Protein AF-A0A527ZAR0-F1 (afdb_monomer)

pLDDT: mean 84.67, std 12.94, range [47.06, 98.5]

Solvent-accessible surface area (backbone atoms only — not comparable to full-atom values): 4810 Å² total; per-residue (Å²): 137,90,82,78,82,84,78,71,81,76,73,81,80,77,79,71,80,79,72,76,63,82,52,63,80,53,46,62,58,52,53,47,43,44,65,72,49,49,49,52,48,53,51,52,56,56,49,46,35,33,46,100,88,65,49,83,46,58,63,59,58,56,53,63,71,35,67,78,58,57,58,73,79,112

Structure (mmCIF, N/CA/C/O backbone):
data_AF-A0A527ZAR0-F1
#
_entry.id   AF-A0A527ZAR0-F1
#
loop_
_atom_site.group_PDB
_atom_site.id
_atom_site.type_symbol
_atom_site.label_atom_id
_atom_site.label_alt_id
_atom_site.label_comp_id
_atom_site.label_asym_id
_atom_site.label_entity_id
_atom_site.label_seq_id
_atom_site.pdbx_PDB_ins_code
_atom_site.Cartn_x
_atom_site.Cartn_y
_atom_site.Cartn_z
_atom_site.occupancy
_atom_site.B_iso_or_equiv
_atom_site.auth_seq_id
_atom_site.auth_comp_id
_atom_site.auth_asym_id
_atom_site.auth_atom_id
_atom_site.pdbx_PDB_model_num
ATOM 1 N N . MET A 1 1 ? 56.596 -35.773 -43.472 1.00 47.06 1 MET A N 1
ATOM 2 C CA . MET A 1 1 ? 56.775 -34.325 -43.707 1.00 47.06 1 MET A CA 1
ATOM 3 C C . MET A 1 1 ? 55.620 -33.599 -43.041 1.00 47.06 1 MET A C 1
ATOM 5 O O . MET A 1 1 ? 54.491 -33.735 -43.489 1.00 47.06 1 MET A O 1
ATOM 9 N N . SER A 1 2 ? 55.892 -32.932 -41.924 1.00 51.44 2 SER A N 1
ATOM 10 C CA . SER A 1 2 ? 54.9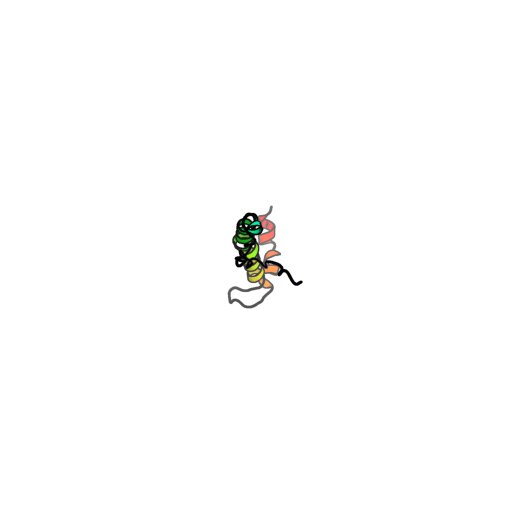10 -32.197 -41.122 1.00 51.44 2 SER A CA 1
ATOM 11 C C . SER A 1 2 ? 54.752 -30.777 -41.674 1.00 51.44 2 SER A C 1
ATOM 13 O O . SER A 1 2 ? 55.750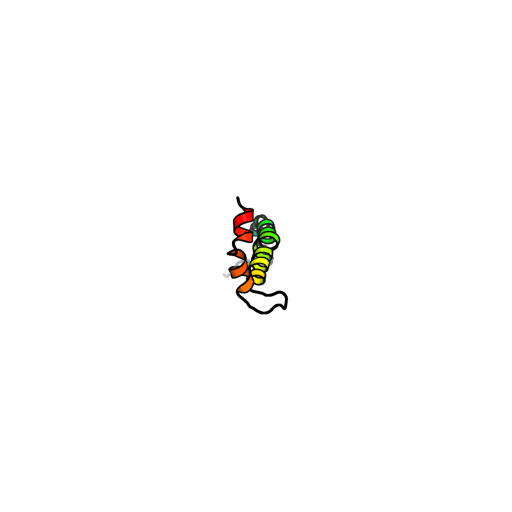 -30.072 -41.783 1.00 51.44 2 SER A O 1
ATOM 15 N N . GLN A 1 3 ? 53.530 -30.347 -42.000 1.00 59.94 3 GLN A N 1
ATOM 16 C CA . GLN A 1 3 ? 53.197 -28.930 -42.202 1.00 59.94 3 GLN A CA 1
ATOM 17 C C . GLN A 1 3 ? 51.978 -28.559 -41.348 1.00 59.94 3 GLN A C 1
ATOM 19 O O . GLN A 1 3 ? 50.822 -28.730 -41.714 1.00 59.94 3 GLN A O 1
ATOM 24 N N . THR A 1 4 ? 52.335 -28.163 -40.129 1.00 51.00 4 THR A N 1
ATOM 25 C CA . THR A 1 4 ? 51.812 -27.104 -39.260 1.00 51.00 4 THR A CA 1
ATOM 26 C C . THR A 1 4 ? 50.482 -26.453 -39.661 1.00 51.00 4 THR A C 1
ATOM 28 O O . THR A 1 4 ? 50.424 -25.576 -40.521 1.00 51.00 4 THR A O 1
ATOM 31 N N . ALA A 1 5 ? 49.418 -26.809 -38.940 1.00 62.81 5 ALA A N 1
ATOM 32 C CA . ALA A 1 5 ? 48.193 -26.025 -38.877 1.00 62.81 5 ALA A CA 1
ATOM 33 C C . ALA A 1 5 ? 48.506 -24.623 -38.320 1.00 62.81 5 ALA A C 1
ATOM 35 O O . ALA A 1 5 ? 48.985 -24.480 -37.194 1.00 62.81 5 ALA A O 1
ATOM 36 N N . SER A 1 6 ? 48.246 -23.583 -39.113 1.00 70.19 6 SER A N 1
ATOM 37 C CA . SER A 1 6 ? 48.300 -22.189 -38.667 1.00 70.19 6 SER A CA 1
ATOM 38 C C . SER A 1 6 ? 47.102 -21.919 -37.752 1.00 70.19 6 SER A C 1
ATOM 40 O O . SER A 1 6 ? 46.014 -21.565 -38.208 1.00 70.19 6 SER A O 1
ATOM 42 N N . VAL A 1 7 ? 47.283 -22.132 -36.446 1.00 65.75 7 VAL A N 1
ATOM 43 C CA . VAL A 1 7 ? 46.355 -21.635 -35.426 1.00 65.75 7 VAL A CA 1
ATOM 44 C C . VAL A 1 7 ? 46.512 -20.118 -35.399 1.00 65.75 7 VAL A C 1
ATOM 46 O O . VAL A 1 7 ? 47.488 -19.587 -34.870 1.00 65.75 7 VAL A O 1
ATOM 49 N N . ARG A 1 8 ? 45.572 -19.405 -36.024 1.00 72.25 8 ARG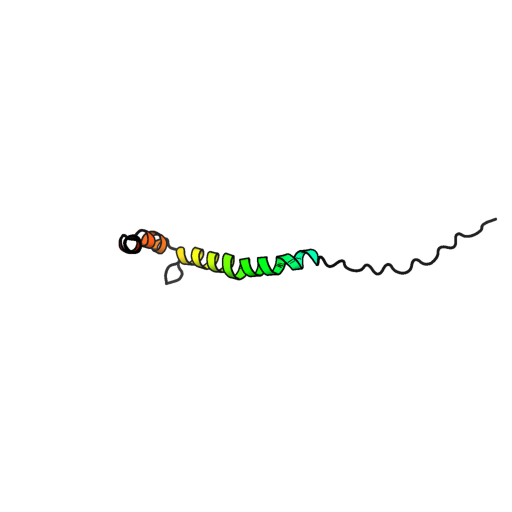 A N 1
ATOM 50 C CA . ARG A 1 8 ? 45.463 -17.953 -35.862 1.00 72.25 8 ARG A CA 1
ATOM 51 C C . ARG A 1 8 ? 45.108 -17.686 -34.396 1.00 72.25 8 ARG A C 1
ATOM 53 O O . ARG A 1 8 ? 44.182 -18.334 -33.905 1.00 72.25 8 ARG A O 1
ATOM 60 N N . PRO A 1 9 ? 45.795 -16.770 -33.693 1.00 66.19 9 PRO A N 1
ATOM 61 C CA . PRO A 1 9 ? 45.394 -16.382 -32.350 1.00 66.19 9 PRO A CA 1
ATOM 62 C C . PRO A 1 9 ? 43.935 -15.926 -32.399 1.00 66.19 9 PRO A C 1
ATOM 64 O O . PRO A 1 9 ? 43.598 -15.004 -33.145 1.00 66.19 9 PRO A O 1
ATOM 67 N N . GLY A 1 10 ? 43.062 -16.610 -31.660 1.00 65.88 10 GLY A N 1
ATOM 68 C CA . GLY A 1 10 ? 41.695 -16.154 -31.464 1.00 65.88 10 GLY A CA 1
ATOM 69 C C . GLY A 1 10 ? 41.760 -14.788 -30.799 1.00 65.88 10 GLY A C 1
ATOM 70 O O . GLY A 1 10 ? 42.288 -14.669 -29.694 1.00 65.88 10 GLY A O 1
ATOM 71 N N . ALA A 1 11 ? 41.291 -13.750 -31.492 1.00 71.38 11 ALA A N 1
ATOM 72 C CA . ALA A 1 11 ? 41.074 -12.454 -30.870 1.00 71.38 11 ALA A CA 1
ATOM 73 C C . ALA A 1 11 ? 40.220 -12.670 -29.607 1.00 71.38 11 ALA A C 1
ATOM 75 O O . ALA A 1 11 ? 39.293 -13.484 -29.660 1.00 71.38 11 ALA A O 1
ATOM 76 N N . PRO A 1 12 ? 40.523 -12.006 -28.479 1.00 68.75 12 PRO A N 1
ATOM 77 C CA . PRO A 1 12 ? 39.743 -12.186 -27.265 1.00 68.75 12 PRO A CA 1
ATOM 78 C C . PRO A 1 12 ? 38.276 -11.875 -27.575 1.00 68.75 12 PRO A C 1
ATOM 80 O O . PRO A 1 12 ? 37.947 -10.760 -27.986 1.00 68.75 12 PRO A O 1
ATOM 83 N N . GLU A 1 13 ? 37.394 -12.866 -27.410 1.00 69.50 13 GLU A N 1
ATOM 84 C CA . GLU A 1 13 ? 35.956 -12.623 -27.385 1.00 69.50 13 GLU A CA 1
ATOM 85 C C . GLU A 1 13 ? 35.695 -11.714 -26.188 1.00 69.50 13 GLU A C 1
ATOM 87 O O . GLU A 1 13 ? 35.665 -12.148 -25.035 1.00 69.50 13 GLU A O 1
ATOM 92 N N . ILE A 1 14 ? 35.548 -10.418 -26.454 1.00 72.06 14 ILE A N 1
ATOM 93 C CA . ILE A 1 14 ? 35.023 -9.489 -25.466 1.00 72.06 14 ILE A CA 1
ATOM 94 C C . ILE A 1 14 ? 33.585 -9.936 -25.222 1.00 72.06 14 ILE A C 1
ATOM 96 O O . ILE A 1 14 ? 32.681 -9.628 -26.004 1.00 72.06 14 ILE A O 1
ATOM 100 N N . SER A 1 15 ? 33.395 -10.717 -24.160 1.00 73.75 15 SER A N 1
ATOM 101 C CA . SER A 1 15 ? 32.090 -11.173 -23.709 1.00 73.75 15 SER A CA 1
ATOM 102 C C . SER A 1 15 ? 31.279 -9.941 -23.319 1.00 73.75 15 SER A C 1
ATOM 104 O O . SER A 1 15 ? 31.428 -9.371 -22.238 1.00 73.75 15 SER A O 1
ATOM 106 N N . ARG A 1 16 ? 30.479 -9.444 -24.266 1.00 75.44 16 ARG A N 1
ATOM 107 C CA . ARG A 1 16 ? 29.593 -8.307 -24.038 1.00 75.44 16 ARG A CA 1
ATOM 108 C C . ARG A 1 16 ? 28.499 -8.790 -23.104 1.00 75.44 16 ARG A C 1
ATOM 110 O O . ARG A 1 16 ? 27.649 -9.574 -23.524 1.00 75.44 16 ARG A O 1
ATOM 117 N N . LEU A 1 17 ? 28.523 -8.324 -21.854 1.00 77.38 17 LEU A N 1
ATOM 118 C CA . LEU A 1 17 ? 27.419 -8.520 -20.920 1.00 77.38 17 LEU A CA 1
ATOM 119 C C . LEU A 1 17 ? 26.125 -8.096 -21.620 1.00 77.38 17 LEU A C 1
ATOM 121 O O . LEU A 1 17 ? 25.901 -6.920 -21.912 1.00 77.38 17 LEU A O 1
ATOM 125 N N . ARG A 1 18 ? 25.282 -9.079 -21.930 1.00 76.75 18 ARG A N 1
ATOM 126 C CA . ARG A 1 18 ? 23.957 -8.846 -22.490 1.00 76.75 18 ARG A CA 1
ATOM 127 C C . ARG A 1 18 ? 23.068 -8.375 -21.350 1.00 76.75 18 ARG A C 1
ATOM 129 O O . ARG A 1 18 ? 22.517 -9.195 -20.623 1.00 76.75 18 ARG A O 1
ATOM 136 N N . LEU A 1 19 ? 22.961 -7.059 -21.168 1.00 78.62 19 LEU A N 1
ATOM 137 C CA . LEU A 1 19 ? 22.002 -6.516 -20.214 1.00 78.62 19 LEU A CA 1
ATOM 138 C C . LEU A 1 19 ? 20.575 -6.901 -20.654 1.00 78.62 19 LEU A C 1
ATOM 140 O O . LEU A 1 19 ? 20.236 -6.720 -21.828 1.00 78.62 19 LEU A O 1
ATOM 144 N N . PRO A 1 20 ? 19.723 -7.390 -19.736 1.00 78.69 20 PRO A N 1
ATOM 145 C CA . PRO A 1 20 ? 18.345 -7.770 -20.027 1.00 78.69 20 PRO A CA 1
ATOM 146 C C . PRO A 1 20 ? 17.440 -6.532 -20.175 1.00 78.69 20 PRO A C 1
ATOM 148 O O . PRO A 1 20 ? 16.496 -6.323 -19.415 1.00 78.69 20 PRO A O 1
ATOM 151 N N . LEU A 1 21 ? 17.705 -5.699 -21.188 1.00 83.81 21 LEU A N 1
ATOM 152 C CA . LEU A 1 21 ? 16.950 -4.469 -21.478 1.00 83.81 21 LEU A CA 1
ATOM 153 C C . LEU A 1 21 ? 15.469 -4.720 -21.805 1.00 83.81 21 LEU A C 1
ATOM 155 O O . LEU A 1 21 ? 14.664 -3.797 -21.740 1.00 83.81 21 LEU A O 1
ATOM 159 N N . HIS A 1 22 ? 15.088 -5.960 -22.113 1.00 83.50 22 HIS A N 1
ATOM 160 C CA . HIS A 1 22 ? 13.703 -6.347 -22.386 1.00 83.50 22 HIS A CA 1
ATOM 161 C C . HIS A 1 22 ? 12.742 -6.076 -21.215 1.00 83.50 22 HIS A C 1
ATOM 163 O O . HIS A 1 22 ? 11.570 -5.798 -21.448 1.00 83.50 22 HIS A O 1
ATOM 169 N N . TRP A 1 23 ? 13.220 -6.085 -19.966 1.00 85.94 23 TRP A N 1
ATOM 170 C CA . TRP 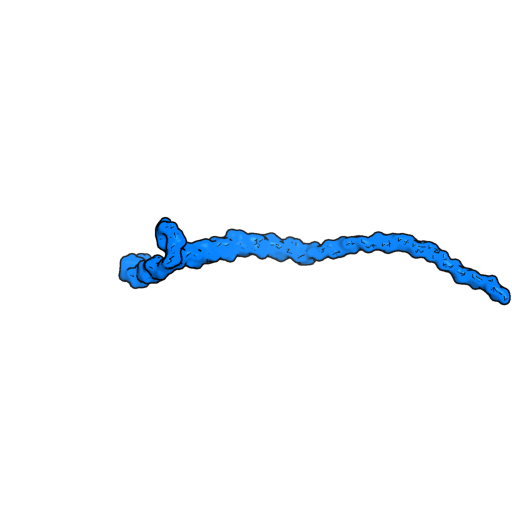A 1 23 ? 12.386 -5.767 -18.798 1.00 85.94 23 TRP A CA 1
ATOM 171 C C . TRP A 1 23 ? 12.170 -4.265 -18.582 1.00 85.94 23 TRP A C 1
ATOM 173 O O . TRP A 1 23 ? 11.250 -3.876 -17.860 1.00 85.94 23 TRP A O 1
ATOM 183 N N . LEU A 1 24 ? 12.966 -3.406 -19.227 1.00 89.25 24 LEU A N 1
ATOM 184 C CA . LEU A 1 24 ? 12.901 -1.956 -19.031 1.00 89.25 24 LEU A CA 1
ATOM 185 C C . LEU A 1 24 ? 11.568 -1.358 -19.507 1.00 89.25 24 LEU A C 1
ATOM 187 O O . LEU A 1 24 ? 11.146 -0.332 -18.987 1.00 89.25 24 LEU A O 1
ATOM 191 N N . GLY A 1 25 ? 10.877 -2.018 -20.443 1.00 89.44 25 GLY A N 1
ATOM 192 C CA . GLY A 1 25 ? 9.551 -1.593 -20.899 1.00 89.44 25 GLY A CA 1
ATOM 193 C C . GLY A 1 25 ? 8.447 -1.773 -19.851 1.00 89.44 25 GLY A C 1
ATOM 194 O O . GLY A 1 25 ? 7.525 -0.966 -19.794 1.00 89.44 25 GLY A O 1
ATOM 195 N N . VAL A 1 26 ? 8.543 -2.798 -18.996 1.00 93.75 26 VAL A N 1
ATOM 196 C CA . VAL A 1 26 ? 7.511 -3.110 -17.985 1.00 93.75 26 VAL A CA 1
ATOM 197 C C . VAL A 1 26 ? 7.880 -2.636 -16.581 1.00 93.75 26 VAL A C 1
ATOM 199 O O . VAL A 1 26 ? 6.998 -2.429 -15.750 1.00 93.75 26 VAL A O 1
ATOM 202 N N . ALA A 1 27 ? 9.170 -2.422 -16.306 1.00 95.94 27 ALA A N 1
ATOM 203 C CA . ALA A 1 27 ? 9.647 -1.970 -15.002 1.00 95.94 27 ALA A CA 1
ATOM 204 C C . ALA A 1 27 ? 8.950 -0.688 -14.487 1.00 95.94 27 ALA A C 1
ATOM 206 O O . ALA A 1 27 ? 8.553 -0.688 -13.321 1.00 95.94 27 ALA A O 1
ATOM 207 N N . PRO A 1 28 ? 8.704 0.365 -15.302 1.00 95.00 28 PRO A N 1
ATOM 208 C CA . PRO A 1 28 ? 8.016 1.569 -14.831 1.00 95.00 28 PRO A CA 1
ATOM 209 C C . PRO A 1 28 ? 6.595 1.293 -14.329 1.00 95.00 28 PRO A C 1
ATOM 211 O O . PRO A 1 28 ? 6.189 1.841 -13.306 1.00 95.00 28 PRO A O 1
ATOM 214 N N . PHE A 1 29 ? 5.859 0.403 -15.003 1.00 96.69 29 PHE A N 1
ATOM 215 C CA . PHE A 1 29 ? 4.518 -0.004 -14.583 1.00 96.69 29 PHE A CA 1
ATOM 216 C C . PHE A 1 29 ? 4.548 -0.721 -13.231 1.00 96.69 29 PHE A C 1
ATOM 218 O O . PHE A 1 29 ? 3.757 -0.398 -12.349 1.00 96.69 29 PHE A O 1
ATOM 225 N N . PHE A 1 30 ? 5.476 -1.661 -13.035 1.00 97.56 30 PHE A N 1
ATOM 226 C CA . PHE A 1 30 ? 5.581 -2.374 -11.762 1.00 97.56 30 PHE A CA 1
ATOM 227 C C . PHE A 1 30 ? 6.004 -1.462 -10.617 1.00 97.56 30 PHE A C 1
ATOM 229 O O . PHE A 1 30 ? 5.441 -1.564 -9.532 1.00 97.56 30 PHE A O 1
ATOM 236 N N . ILE A 1 31 ? 6.946 -0.546 -10.852 1.00 97.94 31 ILE A N 1
ATOM 237 C CA . ILE A 1 31 ? 7.328 0.462 -9.856 1.00 97.94 31 ILE A CA 1
ATOM 238 C C . ILE A 1 31 ? 6.105 1.298 -9.479 1.00 97.94 31 ILE A C 1
ATOM 240 O O . ILE A 1 31 ? 5.820 1.474 -8.296 1.00 97.94 31 ILE A O 1
ATOM 244 N N . PHE A 1 32 ? 5.343 1.753 -10.473 1.00 98.19 32 PHE A N 1
ATOM 245 C CA . PHE A 1 32 ? 4.117 2.501 -10.236 1.00 98.19 32 PHE A CA 1
ATOM 246 C C . PHE A 1 32 ? 3.097 1.690 -9.422 1.00 98.19 32 PHE A C 1
ATOM 248 O O . PHE A 1 32 ? 2.616 2.166 -8.398 1.00 98.19 32 PHE A O 1
ATOM 255 N N . ALA A 1 33 ? 2.811 0.447 -9.817 1.00 98.31 33 ALA A N 1
ATOM 256 C CA . ALA A 1 33 ? 1.885 -0.424 -9.099 1.00 98.31 33 ALA A CA 1
ATOM 257 C C . ALA A 1 33 ? 2.352 -0.696 -7.660 1.00 98.31 33 ALA A C 1
ATOM 259 O O . ALA A 1 33 ? 1.555 -0.643 -6.727 1.00 98.31 33 ALA A O 1
ATOM 260 N N . LEU A 1 34 ? 3.644 -0.933 -7.439 1.00 98.50 34 LEU A N 1
ATOM 261 C CA . LEU A 1 34 ? 4.177 -1.143 -6.096 1.00 98.50 34 LEU A CA 1
ATOM 262 C C . LEU A 1 34 ? 3.992 0.096 -5.218 1.00 98.50 34 LEU A C 1
ATOM 264 O O . LEU A 1 34 ? 3.501 -0.027 -4.099 1.00 98.50 34 LEU A O 1
ATOM 268 N N . LEU A 1 35 ? 4.3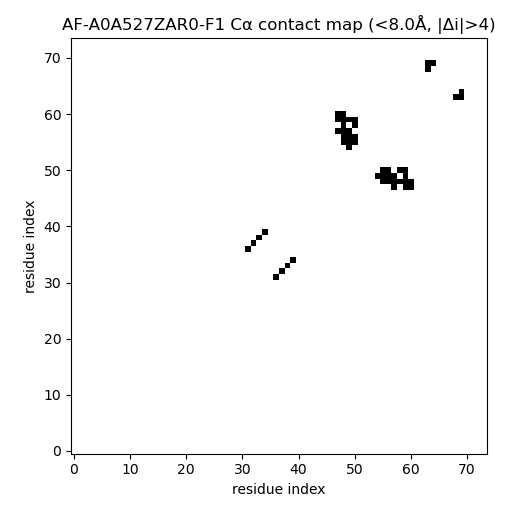38 1.277 -5.731 1.00 98.19 35 LEU A N 1
ATOM 269 C CA . LEU A 1 35 ? 4.297 2.522 -4.964 1.00 98.19 35 LEU A CA 1
ATOM 270 C C . LEU A 1 35 ? 2.875 3.034 -4.720 1.00 98.19 35 LEU A C 1
ATOM 272 O O . LEU A 1 35 ? 2.589 3.518 -3.629 1.00 98.19 35 LEU A O 1
ATOM 276 N N . PHE A 1 36 ? 1.992 2.936 -5.713 1.00 97.50 36 PHE A N 1
ATOM 277 C CA . PHE A 1 36 ? 0.679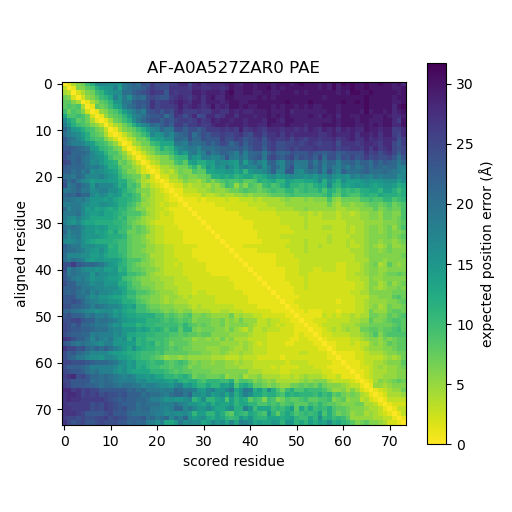 3.588 -5.676 1.00 97.50 36 PHE A CA 1
ATOM 278 C C . PHE A 1 36 ? -0.492 2.636 -5.471 1.00 97.50 36 PHE A C 1
ATOM 280 O O . PHE A 1 36 ? -1.569 3.089 -5.096 1.00 97.50 36 PHE A O 1
ATOM 287 N N . LEU A 1 37 ? -0.308 1.335 -5.690 1.00 97.50 37 LEU A N 1
ATOM 288 C CA . LEU A 1 37 ? -1.354 0.347 -5.450 1.00 97.50 37 LEU A CA 1
ATOM 289 C C . LEU A 1 37 ? -1.006 -0.518 -4.241 1.00 97.50 37 LEU A C 1
ATOM 291 O O . LEU A 1 37 ? -1.740 -0.524 -3.256 1.00 97.50 37 LEU A O 1
ATOM 295 N N . ILE A 1 38 ? 0.125 -1.219 -4.280 1.00 98.25 38 ILE A N 1
ATOM 296 C CA . ILE A 1 38 ? 0.448 -2.234 -3.270 1.00 98.25 38 ILE A CA 1
ATOM 297 C C . ILE A 1 38 ? 0.804 -1.598 -1.926 1.00 98.25 38 ILE A C 1
ATOM 299 O O . ILE A 1 38 ? 0.201 -1.942 -0.911 1.00 98.25 38 ILE A O 1
ATOM 303 N N . LEU A 1 39 ? 1.740 -0.647 -1.911 1.00 98.25 39 LEU A N 1
ATOM 304 C CA . LEU A 1 39 ? 2.192 0.012 -0.688 1.00 98.25 39 LEU A CA 1
ATOM 305 C C . LEU A 1 39 ? 1.044 0.680 0.102 1.00 98.25 39 LEU A C 1
ATOM 307 O O . LEU A 1 39 ? 0.913 0.380 1.292 1.00 98.25 39 LEU A O 1
ATOM 311 N N . PRO A 1 40 ? 0.166 1.512 -0.501 1.00 97.31 40 PRO A N 1
ATOM 312 C CA . PRO A 1 40 ? -0.950 2.101 0.239 1.00 97.31 40 PRO A CA 1
ATOM 313 C C . PRO A 1 40 ? -2.002 1.069 0.654 1.00 97.31 40 PRO A C 1
ATOM 315 O O . PRO A 1 40 ? -2.577 1.202 1.732 1.00 97.31 40 PRO A O 1
ATOM 318 N N . THR A 1 41 ? -2.220 0.011 -0.137 1.00 98.06 41 THR A N 1
ATOM 319 C CA . THR A 1 41 ? -3.145 -1.072 0.241 1.00 98.06 41 THR A CA 1
ATOM 320 C C . THR A 1 41 ? -2.659 -1.802 1.491 1.00 98.06 41 THR A C 1
ATOM 322 O O . THR A 1 41 ? -3.443 -2.044 2.405 1.00 98.06 41 THR A O 1
ATOM 325 N N . ILE A 1 42 ? -1.357 -2.095 1.583 1.00 98.12 42 ILE A N 1
ATOM 326 C CA . ILE A 1 42 ? -0.762 -2.682 2.792 1.00 98.12 42 ILE A CA 1
ATOM 327 C C . ILE A 1 42 ? -0.940 -1.739 3.985 1.00 98.12 42 ILE A C 1
ATOM 329 O O . ILE A 1 42 ? -1.309 -2.196 5.065 1.00 98.12 42 ILE A O 1
ATOM 333 N N . GLY A 1 43 ? -0.721 -0.434 3.792 1.00 95.25 43 GLY A N 1
ATOM 334 C CA . GLY A 1 43 ? -0.944 0.572 4.832 1.00 95.25 43 GLY A CA 1
ATOM 335 C C . GLY A 1 43 ? -2.386 0.582 5.348 1.00 95.25 43 GLY A C 1
ATOM 336 O O . GLY A 1 43 ? -2.601 0.581 6.559 1.00 95.25 43 GLY A O 1
ATOM 337 N N . LEU A 1 44 ? -3.367 0.514 4.442 1.00 95.00 44 LEU A N 1
ATOM 338 C CA . LEU A 1 44 ? -4.787 0.443 4.789 1.00 95.00 44 LEU A CA 1
ATOM 339 C C . LEU A 1 44 ? -5.115 -0.830 5.577 1.00 95.00 44 LEU A C 1
ATOM 341 O O . LEU A 1 44 ? -5.741 -0.750 6.632 1.00 95.00 44 LEU A O 1
ATOM 345 N N . ILE A 1 45 ? -4.665 -1.992 5.090 1.00 95.62 45 ILE A N 1
ATOM 346 C CA . ILE A 1 45 ? -4.892 -3.280 5.757 1.00 95.62 45 ILE A CA 1
ATOM 347 C C . ILE A 1 45 ? -4.264 -3.256 7.152 1.00 95.62 45 ILE A C 1
ATOM 349 O O . ILE A 1 45 ? -4.936 -3.566 8.128 1.00 95.62 45 ILE A O 1
ATOM 353 N N . ALA A 1 46 ? -3.004 -2.833 7.272 1.00 94.88 46 ALA A N 1
ATOM 354 C CA . ALA A 1 46 ? -2.322 -2.750 8.560 1.00 94.88 46 ALA A CA 1
ATOM 355 C C . ALA A 1 46 ? -3.017 -1.779 9.528 1.00 94.88 46 ALA A C 1
ATOM 357 O O . ALA A 1 46 ? -3.134 -2.087 10.712 1.00 94.88 46 ALA A O 1
ATOM 358 N N . GLY A 1 47 ? -3.500 -0.633 9.037 1.00 93.31 47 GLY A N 1
ATOM 359 C CA . GLY A 1 47 ? -4.266 0.331 9.831 1.00 93.31 47 GLY A CA 1
ATOM 360 C C . GLY A 1 47 ? -5.617 -0.210 10.297 1.00 93.31 47 GLY A C 1
ATOM 361 O O . GLY A 1 47 ? -6.035 0.067 11.417 1.00 93.31 47 GLY A O 1
ATOM 362 N N . ALA A 1 48 ? -6.273 -1.052 9.495 1.00 94.19 48 ALA A N 1
ATOM 363 C CA . ALA A 1 48 ? -7.548 -1.666 9.863 1.00 94.19 48 ALA A CA 1
ATOM 364 C C . ALA A 1 48 ? -7.434 -2.540 11.125 1.00 94.19 48 ALA A C 1
ATOM 366 O O . ALA A 1 48 ? -8.382 -2.623 11.902 1.00 94.19 48 ALA A O 1
ATOM 367 N N . PHE A 1 49 ? -6.263 -3.136 11.361 1.00 95.62 49 PHE A N 1
ATOM 368 C CA . PHE A 1 49 ? -5.992 -3.975 12.528 1.00 95.62 49 PHE A CA 1
ATOM 369 C C . PHE A 1 49 ? -5.260 -3.250 13.661 1.00 95.62 49 PHE A C 1
ATOM 371 O O . PHE A 1 49 ? -4.844 -3.919 14.599 1.00 95.62 49 PHE A O 1
ATOM 378 N N . LYS A 1 50 ? -5.059 -1.927 13.602 1.00 95.38 50 LYS A N 1
ATOM 379 C CA . LYS A 1 50 ? -4.355 -1.166 14.649 1.00 95.38 50 LYS A CA 1
ATOM 380 C C . LYS A 1 50 ? -5.238 -0.090 15.274 1.00 95.38 50 LYS A C 1
ATOM 382 O O . LYS A 1 50 ? -5.929 0.632 14.562 1.00 95.38 50 LYS A O 1
ATOM 387 N N . ASN A 1 51 ? -5.198 0.056 16.597 1.00 92.94 51 ASN A N 1
ATOM 388 C CA . ASN A 1 51 ? -5.867 1.164 17.287 1.00 92.94 51 ASN A CA 1
ATOM 389 C C . ASN A 1 51 ? -5.038 2.466 17.183 1.00 92.94 51 ASN A C 1
ATOM 391 O O . ASN A 1 51 ? -3.926 2.477 16.653 1.00 92.94 51 ASN A O 1
ATOM 395 N N . ALA A 1 52 ? -5.559 3.573 17.724 1.00 89.88 52 ALA A N 1
ATOM 396 C CA . ALA A 1 52 ? -4.860 4.865 17.733 1.00 89.88 52 ALA A CA 1
ATOM 397 C C . ALA A 1 52 ? -3.541 4.863 18.538 1.00 89.88 5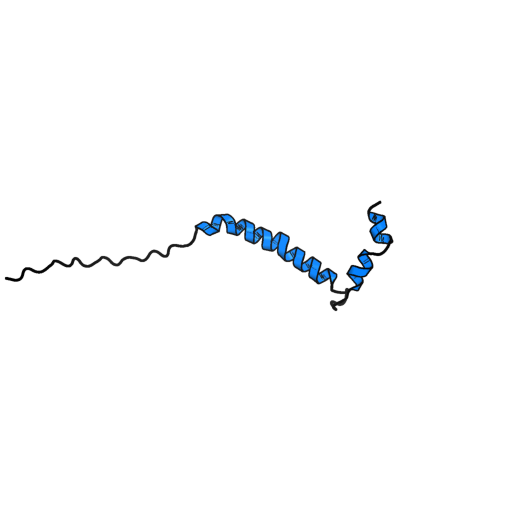2 ALA A C 1
ATOM 399 O O . ALA A 1 52 ? -2.689 5.716 18.302 1.00 89.88 52 ALA A O 1
ATOM 400 N N . ALA A 1 53 ? -3.364 3.914 19.463 1.00 93.88 53 ALA A N 1
ATOM 401 C CA . ALA A 1 53 ? -2.120 3.706 20.205 1.00 93.88 53 ALA A CA 1
ATOM 402 C C . ALA A 1 53 ? -1.110 2.811 19.451 1.00 93.88 53 ALA A C 1
ATOM 404 O O . ALA A 1 53 ? 0.055 2.747 19.834 1.00 93.88 53 ALA A O 1
ATOM 405 N N . GLY A 1 54 ? -1.526 2.169 18.352 1.00 92.12 54 GLY A N 1
ATOM 406 C CA . GLY A 1 54 ? -0.709 1.273 17.532 1.00 92.12 54 GLY A CA 1
ATOM 407 C C . GLY A 1 54 ? -0.814 -0.214 17.886 1.00 92.12 54 GLY A C 1
ATOM 408 O O . GLY A 1 54 ? -0.170 -1.024 17.211 1.00 92.12 54 GLY A O 1
ATOM 409 N N . ASP A 1 55 ? -1.625 -0.583 18.882 1.00 95.44 55 ASP A N 1
ATOM 410 C CA . ASP A 1 55 ? -1.840 -1.979 19.276 1.00 95.44 55 ASP A CA 1
ATOM 411 C C . ASP A 1 55 ? -2.722 -2.708 18.267 1.00 95.44 55 ASP A C 1
ATOM 413 O O . ASP A 1 55 ? -3.633 -2.117 17.679 1.00 95.44 55 ASP A O 1
ATOM 417 N N . TYR A 1 56 ? -2.498 -4.014 18.107 1.00 95.50 56 TYR A N 1
ATOM 418 C CA . TYR A 1 56 ? -3.354 -4.836 17.261 1.00 95.50 56 TYR A CA 1
ATOM 419 C C . TYR A 1 56 ? -4.741 -5.028 17.890 1.00 95.50 56 TYR A C 1
ATOM 421 O O . TYR A 1 56 ? -4.855 -5.475 19.029 1.00 95.50 56 TYR A O 1
ATOM 429 N N . THR A 1 57 ? -5.796 -4.720 17.137 1.00 95.25 57 THR A N 1
ATOM 430 C CA . THR A 1 57 ? -7.198 -4.835 17.561 1.00 95.25 57 THR A CA 1
ATOM 431 C C . THR A 1 57 ? -8.118 -5.152 16.375 1.00 95.25 57 THR A C 1
ATOM 433 O O . THR A 1 57 ? -7.725 -5.043 15.213 1.00 95.25 57 THR A O 1
ATOM 436 N N . LEU A 1 58 ? -9.370 -5.507 16.669 1.00 94.12 58 LEU A N 1
ATOM 437 C CA . LEU A 1 58 ? -10.463 -5.644 15.701 1.00 94.12 58 LEU A CA 1
ATOM 438 C C . LEU A 1 58 ? -11.502 -4.514 15.803 1.00 94.12 58 LEU A C 1
ATOM 440 O O . LEU A 1 58 ? -12.483 -4.523 15.057 1.00 94.12 58 LEU A O 1
ATOM 444 N N . ASP A 1 59 ? -1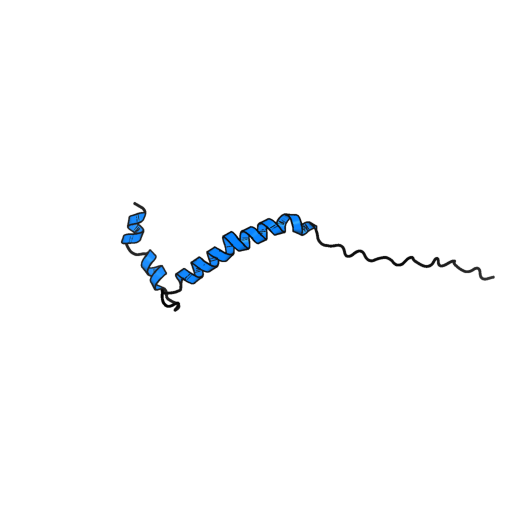1.289 -3.529 16.681 1.00 92.62 59 ASP A N 1
ATOM 445 C CA . ASP A 1 59 ? -12.260 -2.459 16.952 1.00 92.62 59 ASP A CA 1
ATOM 446 C C . ASP A 1 59 ? -12.651 -1.678 15.696 1.00 92.62 59 ASP A C 1
ATOM 448 O O . ASP A 1 59 ? -13.832 -1.419 15.481 1.00 92.62 59 ASP A O 1
ATOM 452 N N . ASN A 1 60 ? -11.689 -1.352 14.825 1.00 91.00 60 ASN A N 1
ATOM 453 C CA . ASN A 1 60 ? -11.974 -0.626 13.584 1.00 91.00 60 ASN A CA 1
ATOM 454 C C . ASN A 1 60 ? -12.861 -1.445 12.637 1.00 91.00 60 ASN A C 1
ATOM 456 O O . ASN A 1 60 ? -13.758 -0.889 12.012 1.00 91.00 60 ASN A O 1
ATOM 460 N N . ILE A 1 61 ? -12.653 -2.763 12.548 1.00 90.25 61 ILE A N 1
ATOM 461 C CA . ILE A 1 61 ? -13.468 -3.650 11.703 1.00 90.25 61 ILE A CA 1
ATOM 462 C C . ILE A 1 61 ? -14.899 -3.729 12.238 1.00 90.25 61 ILE A C 1
ATOM 464 O O . ILE A 1 61 ? -15.856 -3.639 11.471 1.00 90.25 61 ILE A O 1
ATOM 468 N N . ILE A 1 62 ? -15.059 -3.842 13.559 1.00 90.25 62 ILE A N 1
ATOM 469 C CA . ILE A 1 62 ? -16.379 -3.832 14.202 1.00 90.25 62 ILE A CA 1
ATOM 470 C C . ILE A 1 62 ? -17.049 -2.468 14.012 1.00 90.25 62 ILE A C 1
ATOM 472 O O . ILE A 1 62 ? -18.239 -2.407 13.696 1.00 90.25 62 ILE A O 1
ATOM 476 N N . ALA A 1 63 ? -16.295 -1.374 14.136 1.00 87.19 63 ALA A N 1
ATOM 477 C CA . ALA A 1 63 ? -16.803 -0.023 13.937 1.00 87.19 63 ALA A CA 1
ATOM 478 C C . ALA A 1 63 ? -17.420 0.154 12.542 1.00 87.19 63 ALA A C 1
ATOM 480 O O . ALA A 1 63 ? -18.492 0.746 12.449 1.00 87.19 63 ALA A O 1
ATOM 481 N N . LEU A 1 64 ? -16.829 -0.434 11.489 1.00 83.50 64 LEU A N 1
ATOM 482 C CA . LEU A 1 64 ? -17.377 -0.409 10.120 1.00 83.50 64 LEU A CA 1
ATOM 483 C C . LEU A 1 64 ? -18.795 -0.990 10.008 1.00 83.50 64 LEU A C 1
ATOM 485 O O . LEU A 1 64 ? -19.555 -0.571 9.139 1.00 83.50 64 LEU A O 1
ATOM 489 N N . SER A 1 65 ? -19.167 -1.925 10.886 1.00 82.56 65 SER A N 1
ATOM 490 C CA . SER A 1 65 ? -20.501 -2.543 10.900 1.00 82.56 65 SER A CA 1
ATOM 491 C C . SER A 1 65 ? -21.567 -1.712 11.627 1.00 82.56 65 SER A C 1
ATOM 493 O O . SER A 1 65 ? -22.744 -2.077 11.624 1.00 82.56 65 SER A O 1
ATOM 495 N N . GLN A 1 66 ? -21.186 -0.595 12.262 1.00 83.88 66 GLN A N 1
ATOM 496 C CA . GLN A 1 66 ? -22.126 0.224 13.020 1.00 83.88 66 GLN A CA 1
ATOM 497 C C . GLN A 1 66 ? -23.172 0.902 12.112 1.00 83.88 66 GLN A C 1
ATOM 499 O O . GLN A 1 66 ? -22.832 1.401 11.034 1.00 83.88 66 GLN A O 1
ATOM 504 N N . PRO A 1 67 ? -24.433 1.042 12.579 1.00 76.56 67 PRO A N 1
ATOM 505 C CA . PRO A 1 67 ? -25.538 1.592 11.784 1.00 76.56 67 PRO A CA 1
ATOM 506 C C . PRO A 1 67 ? -25.263 2.983 11.207 1.00 76.56 67 PRO A C 1
ATOM 508 O O . PRO A 1 67 ? -25.757 3.326 10.140 1.00 76.56 67 PRO A O 1
ATOM 511 N N . LYS A 1 68 ? -24.453 3.785 11.906 1.00 74.88 68 LYS A N 1
ATOM 512 C CA . LYS A 1 68 ? -24.106 5.153 11.512 1.00 74.88 68 LYS A CA 1
ATOM 513 C C . LYS A 1 68 ? -23.260 5.213 10.234 1.00 74.88 68 LYS A C 1
ATOM 515 O O . LYS A 1 68 ? -23.373 6.182 9.495 1.00 74.88 68 LYS A O 1
ATOM 520 N N . LEU A 1 69 ? -22.428 4.201 9.977 1.00 75.75 69 LEU A N 1
ATOM 521 C CA . LEU A 1 69 ? -21.653 4.097 8.736 1.00 75.75 69 LEU A CA 1
ATOM 522 C C . LEU A 1 69 ? -22.477 3.477 7.612 1.00 75.75 69 LEU A C 1
ATOM 524 O O . LEU A 1 69 ? -22.367 3.914 6.473 1.00 75.75 69 LEU A O 1
ATOM 528 N N . ALA A 1 70 ? -23.342 2.515 7.932 1.00 76.44 70 ALA A N 1
ATOM 529 C CA . ALA A 1 70 ? -24.270 1.952 6.958 1.00 76.44 70 ALA A CA 1
ATOM 530 C C . ALA A 1 70 ? -25.229 3.032 6.414 1.00 76.44 70 ALA A C 1
ATOM 532 O O . ALA A 1 70 ? -25.411 3.143 5.205 1.00 76.44 70 ALA A O 1
ATOM 533 N N . ALA A 1 71 ? -25.718 3.916 7.290 1.00 79.44 71 ALA A N 1
ATOM 534 C CA . ALA A 1 71 ? -26.565 5.051 6.931 1.00 79.44 71 ALA A CA 1
ATOM 535 C C . ALA A 1 71 ? -25.888 6.130 6.069 1.00 79.44 71 ALA A C 1
ATOM 537 O O . ALA A 1 71 ? -26.569 7.037 5.617 1.00 79.44 71 ALA A O 1
ATOM 538 N N . ALA A 1 72 ? -24.573 6.075 5.833 1.00 77.94 72 ALA A N 1
ATOM 539 C CA . ALA A 1 72 ? -23.914 7.008 4.916 1.00 77.94 72 ALA A CA 1
ATOM 540 C C . ALA A 1 72 ? -24.140 6.654 3.431 1.00 77.94 72 ALA A C 1
ATOM 542 O O . ALA A 1 72 ? -23.781 7.440 2.556 1.00 77.94 72 ALA A O 1
ATOM 543 N N . TYR A 1 73 ? -24.694 5.470 3.149 1.00 76.19 73 TYR A N 1
ATOM 544 C CA . TYR A 1 73 ? -24.861 4.930 1.798 1.00 76.19 73 TYR A CA 1
ATOM 545 C C . TYR A 1 73 ? -26.318 4.902 1.306 1.00 76.19 73 TYR A C 1
ATOM 547 O O . TYR A 1 73 ? -26.568 4.398 0.209 1.00 76.19 73 TYR A O 1
ATOM 555 N N . TRP A 1 74 ? -27.267 5.433 2.082 1.00 76.62 74 TRP A N 1
ATOM 556 C CA . TRP A 1 74 ? -28.669 5.632 1.700 1.00 76.62 74 TRP A CA 1
ATOM 557 C C . TRP A 1 74 ? -29.201 6.940 2.287 1.00 76.62 74 TRP A C 1
ATOM 559 O O . TRP A 1 74 ? -30.092 7.538 1.647 1.00 76.62 74 TRP A O 1
#

Mean predicted aligned error: 11.88 Å

Radius of gyration: 31.18 Å; Cα contacts (8 Å, |Δi|>4): 25; chains: 1; bounding box: 85×41×64 Å

Sequence (74 aa):
MSQTASVRPGAPEISRLRLPLHWLGVAPFFIFALLFLILPTIGLIAGAFKNAAGDYTLDNIIALSQPKLAAAYW

Secondary structure (DSSP, 8-state):
--------------------GGGGGTHHHHHHHIIIIIHHHHHHHHHHTB-TTS-B-SHHHHHHTSHHHHGGG-

Foldseek 3Di:
DDDDDPPDPDDPPPPPPPDPCVCVVCVVVVVCCVVPPVVVVVVVVLVCQQDPVGDGHNVSVVV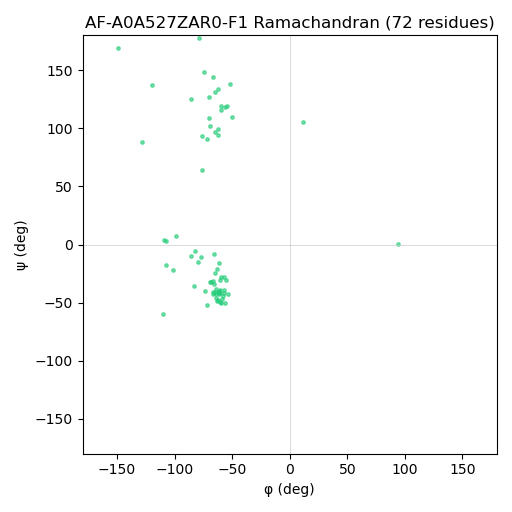CVDVVNVVVVD